Protein AF-A0A9D7REZ3-F1 (afdb_monomer)

Foldseek 3Di:
DDDDDDDDPPPPPPPPPQPDADQQLAQVSAAEDEDQPPDDDAQPPDDLRNRDAQPPDDDDPQDPNVDRDRDGHHDYDDPDPDHKDKDADCAPPPGSYPQWFDKDFDWDDDGVDTDTPPDIDTSPPGRNMDIDDDDD

Solvent-accessible surface area (backbone atoms only — not comparable to full-atom values): 8925 Å² total; per-residue (Å²): 136,90,84,84,84,85,83,84,80,79,75,77,64,84,68,73,86,66,65,67,51,37,81,20,33,44,66,90,44,33,46,72,50,89,65,79,80,93,62,77,81,63,73,56,72,72,68,57,67,51,28,46,58,66,83,94,62,78,80,59,91,66,48,64,88,89,54,83,57,55,35,65,32,72,39,68,82,83,89,60,99,73,80,82,50,73,48,56,14,48,30,96,69,85,50,28,39,80,46,66,52,42,68,55,70,42,66,44,81,48,83,98,58,66,42,75,65,88,43,60,50,49,26,87,78,67,56,10,43,45,64,58,81,77,86,129

pLDDT: mean 85.9, std 13.97, range [45.69, 98.25]

Mean predicted aligned error: 8.32 Å

Sequence (136 aa):
MRKIFMLFFCCCALSSLHAQAPVNDNCANAIVLDSLDGWCSMVRQYTTVGATPTVGLATPGCMPASNVPNDVWFAFDAIGSDVNISISGATRLNAGGTLRSPQFALYTGTCGNLREANTCISDAFNRNSIQSFHPD

Radius of gyration: 20.37 Å; Cα contacts (8 Å, |Δi|>4): 196; chains: 1; bounding box: 55×33×75 Å

Nearest PDB structures (foldseek):
  6zva-assembly1_A  TM=2.315E-01  e=5.338E+00  Homo sapiens

Secondary structure (DSSP, 8-state):
-PPPPP-----------PPPPPTTSSGGGPEE----SS--PPTT----TT----TTPPPPTTS-TT-------EE----SS----EEE-S-SSS---S--S-EEEEEES-TTS-EEEEEEEE-TT--SEEEPPP--

Structure (mmCIF, N/CA/C/O backbone):
data_AF-A0A9D7REZ3-F1
#
_entry.id   AF-A0A9D7REZ3-F1
#
loop_
_atom_site.group_PDB
_atom_site.id
_atom_site.type_symbol
_atom_site.label_atom_id
_atom_site.label_alt_id
_atom_site.label_comp_id
_atom_site.label_asym_id
_atom_site.label_entity_id
_atom_site.label_seq_id
_atom_site.pdbx_PDB_ins_code
_atom_site.Cartn_x
_atom_site.Cartn_y
_atom_site.Cartn_z
_atom_site.occupancy
_atom_site.B_iso_or_equiv
_atom_site.auth_seq_id
_atom_site.auth_comp_id
_atom_site.auth_asym_id
_atom_site.auth_atom_id
_atom_site.pdbx_PDB_model_num
ATOM 1 N N . MET A 1 1 ? -38.332 -0.997 -54.739 1.00 48.88 1 MET A N 1
ATOM 2 C CA . MET A 1 1 ? -37.662 -1.793 -53.683 1.00 48.88 1 MET A CA 1
ATOM 3 C C . MET A 1 1 ? -36.579 -0.932 -53.043 1.00 48.88 1 MET A C 1
ATOM 5 O O . MET A 1 1 ? -35.641 -0.556 -53.734 1.00 48.88 1 MET A O 1
ATOM 9 N N . ARG A 1 2 ? -36.754 -0.522 -51.780 1.00 45.69 2 ARG A N 1
ATOM 10 C CA . ARG A 1 2 ? -35.840 0.395 -51.072 1.00 45.69 2 ARG A CA 1
ATOM 11 C C . ARG A 1 2 ? -34.636 -0.400 -50.556 1.00 45.69 2 ARG A C 1
ATOM 13 O O . ARG A 1 2 ? -34.826 -1.312 -49.760 1.00 45.69 2 ARG A O 1
ATOM 20 N N . LYS A 1 3 ? -33.425 -0.095 -51.033 1.00 51.97 3 LYS A N 1
ATOM 21 C CA . LYS A 1 3 ? -32.187 -0.758 -50.589 1.00 51.97 3 LYS A CA 1
ATOM 22 C C . LYS A 1 3 ? -31.608 0.010 -49.398 1.00 51.97 3 LYS A C 1
ATOM 24 O O . LYS A 1 3 ? -31.322 1.195 -49.526 1.00 51.97 3 LYS A O 1
ATOM 29 N N . ILE A 1 4 ? -31.489 -0.656 -48.252 1.00 63.53 4 ILE A N 1
ATOM 30 C CA . ILE A 1 4 ? -30.835 -0.131 -47.047 1.00 63.53 4 ILE A CA 1
ATOM 31 C C . ILE A 1 4 ? -29.382 -0.597 -47.069 1.00 63.53 4 ILE A C 1
ATOM 33 O O . ILE A 1 4 ? -29.122 -1.793 -47.173 1.00 63.53 4 ILE A O 1
ATOM 37 N N . PHE A 1 5 ? -28.455 0.351 -46.979 1.00 65.50 5 PHE A N 1
ATOM 38 C CA . PHE A 1 5 ? -27.037 0.079 -46.779 1.00 65.50 5 PHE A CA 1
ATOM 39 C C . PHE A 1 5 ? -26.706 0.338 -45.311 1.00 65.50 5 PHE A C 1
ATOM 41 O O . PHE A 1 5 ? -26.949 1.434 -44.808 1.00 65.50 5 PHE A O 1
ATOM 48 N N . MET A 1 6 ? -26.189 -0.679 -44.622 1.00 65.62 6 MET A N 1
ATOM 49 C CA . MET A 1 6 ? -25.655 -0.539 -43.269 1.00 65.62 6 MET A CA 1
ATOM 50 C C . MET A 1 6 ? -24.147 -0.335 -43.355 1.00 65.62 6 MET A C 1
ATOM 52 O O . MET A 1 6 ? -23.442 -1.142 -43.958 1.00 65.62 6 MET A O 1
ATOM 56 N N . LEU A 1 7 ? -23.667 0.749 -42.749 1.00 65.00 7 LEU A N 1
ATOM 57 C CA . LEU A 1 7 ? -22.248 1.036 -42.606 1.00 65.00 7 LEU A CA 1
ATOM 58 C C . LEU A 1 7 ? -21.835 0.671 -41.175 1.00 65.00 7 LEU A C 1
ATOM 60 O O . LEU A 1 7 ? -22.242 1.337 -40.225 1.00 65.00 7 LEU A O 1
ATOM 64 N N . PHE A 1 8 ? -21.051 -0.394 -41.014 1.00 65.75 8 PHE A N 1
ATOM 65 C CA . PHE A 1 8 ? -20.429 -0.729 -39.734 1.00 65.75 8 PHE A CA 1
ATOM 66 C C . PHE A 1 8 ? -19.081 -0.014 -39.650 1.00 65.75 8 PHE A C 1
ATOM 68 O O . PHE A 1 8 ? -18.100 -0.435 -40.263 1.00 65.75 8 PHE A O 1
ATOM 75 N N . PHE A 1 9 ? -19.042 1.103 -38.927 1.00 60.28 9 PHE A N 1
ATOM 76 C CA . PHE A 1 9 ? -17.799 1.804 -38.632 1.00 60.28 9 PHE A CA 1
ATOM 77 C C . PHE A 1 9 ? -17.156 1.152 -37.406 1.00 60.28 9 PHE A C 1
ATOM 79 O O . PHE A 1 9 ? -17.462 1.503 -36.267 1.00 60.28 9 PHE A O 1
ATOM 86 N N . CYS A 1 10 ? -16.278 0.173 -37.638 1.00 66.19 10 CYS A N 1
ATOM 87 C CA . CYS A 1 10 ? -15.369 -0.301 -36.602 1.00 66.19 10 CYS A CA 1
ATOM 88 C C . CYS A 1 10 ? -14.325 0.795 -36.379 1.00 66.19 10 CYS A C 1
ATOM 90 O O . CYS A 1 10 ? -13.279 0.824 -37.028 1.00 66.19 10 CYS A O 1
ATOM 92 N N . CYS A 1 11 ? -14.640 1.747 -35.502 1.00 60.34 11 CYS A N 1
ATOM 93 C CA . CYS A 1 11 ? -13.633 2.642 -34.968 1.00 60.34 11 CYS A CA 1
ATOM 94 C C . CYS A 1 11 ? -12.728 1.790 -34.074 1.00 60.34 11 CYS A C 1
ATOM 96 O O . CYS A 1 11 ? -12.932 1.714 -32.864 1.00 60.34 11 CYS A O 1
ATOM 98 N N . CYS A 1 12 ? -11.723 1.138 -34.665 1.00 61.50 12 CYS A N 1
ATOM 99 C CA . CYS A 1 12 ? -10.494 0.826 -33.952 1.00 61.50 12 CYS A CA 1
ATOM 100 C C . CYS A 1 12 ? -9.844 2.173 -33.632 1.00 61.50 12 CYS A C 1
ATOM 102 O O . CYS A 1 12 ? -8.871 2.580 -34.266 1.00 61.50 12 CYS A O 1
ATOM 104 N N . ALA A 1 13 ? -10.440 2.907 -32.687 1.00 57.81 13 ALA A N 1
ATOM 105 C CA . ALA A 1 13 ? -9.738 3.952 -31.989 1.00 57.81 13 ALA A CA 1
ATOM 106 C C . ALA A 1 13 ? -8.428 3.308 -31.551 1.00 57.81 13 ALA A C 1
ATOM 108 O O . ALA A 1 13 ? -8.426 2.200 -31.010 1.00 57.81 13 ALA A O 1
ATOM 109 N N . LEU A 1 14 ? -7.320 3.970 -31.860 1.00 55.91 14 LEU A N 1
ATOM 110 C CA . LEU A 1 14 ? -6.038 3.705 -31.239 1.00 55.91 14 LEU A CA 1
ATOM 111 C C . LEU A 1 14 ? -6.241 3.961 -29.744 1.00 55.91 14 LEU A C 1
ATOM 113 O O . LEU A 1 14 ? -5.943 5.039 -29.240 1.00 55.91 14 LEU A O 1
ATOM 117 N N . SER A 1 15 ? -6.855 3.012 -29.042 1.00 56.53 15 SER A N 1
ATOM 118 C CA . SER A 1 15 ? -6.896 2.982 -27.599 1.00 56.53 15 SER A CA 1
ATOM 119 C C . SER A 1 15 ? -5.456 2.733 -27.220 1.00 56.53 15 SER A C 1
ATOM 121 O O . SER A 1 15 ? -4.979 1.599 -27.270 1.00 56.53 15 SER A O 1
ATOM 123 N N . SER A 1 16 ? -4.738 3.826 -26.965 1.00 53.34 16 SER A N 1
ATOM 124 C CA . SER A 1 16 ? -3.444 3.799 -26.316 1.00 53.34 16 SER A CA 1
ATOM 125 C C . SER A 1 16 ? -3.550 2.781 -25.194 1.00 53.34 16 SER A C 1
ATOM 127 O O . SER A 1 16 ? -4.406 2.925 -24.319 1.00 53.34 16 SER A O 1
ATOM 129 N N . LEU A 1 17 ? -2.754 1.718 -25.291 1.00 51.50 17 LEU A N 1
ATOM 130 C CA . LEU A 1 17 ? -2.722 0.616 -24.339 1.00 51.50 17 LEU A CA 1
ATOM 131 C C . LEU A 1 17 ? -2.062 1.125 -23.045 1.00 51.50 17 LEU A C 1
ATOM 133 O O . LEU A 1 17 ? -0.979 0.695 -22.664 1.00 51.50 17 LEU A O 1
ATOM 137 N N . HIS A 1 18 ? -2.658 2.135 -22.414 1.00 58.41 18 HIS A N 1
ATOM 138 C CA . HIS A 1 18 ? -2.279 2.550 -21.080 1.00 58.41 18 HIS A CA 1
ATOM 139 C C . HIS A 1 18 ? -2.737 1.433 -20.152 1.00 58.41 18 HIS A C 1
ATOM 141 O O . HIS A 1 18 ? -3.892 1.008 -20.217 1.00 58.41 18 HIS A O 1
ATOM 147 N N . ALA A 1 19 ? -1.823 0.924 -19.328 1.00 68.69 19 ALA A N 1
ATOM 148 C CA . ALA A 1 19 ? -2.201 0.033 -18.245 1.00 68.69 19 ALA A CA 1
ATOM 149 C C . ALA A 1 19 ? -3.280 0.747 -17.421 1.00 68.69 19 ALA A C 1
ATOM 151 O O . ALA A 1 19 ? -3.031 1.832 -16.896 1.00 68.69 19 ALA A O 1
ATOM 152 N N . GLN A 1 20 ? -4.490 0.184 -17.385 1.00 82.19 20 GLN A N 1
ATOM 153 C CA . GLN A 1 20 ? -5.554 0.714 -16.544 1.00 82.19 20 GLN A CA 1
ATOM 154 C C . GLN A 1 20 ? -5.075 0.643 -15.094 1.00 82.19 20 GLN A C 1
ATOM 156 O O . GLN A 1 20 ? -4.519 -0.379 -14.684 1.00 82.19 20 GLN A O 1
ATOM 161 N N . ALA A 1 21 ? -5.277 1.726 -14.344 1.00 92.19 21 ALA A N 1
ATOM 162 C CA . ALA A 1 21 ? -4.957 1.745 -12.928 1.00 92.19 21 ALA A CA 1
ATOM 163 C C . ALA A 1 21 ? -5.672 0.586 -12.200 1.00 92.19 21 ALA A C 1
ATOM 165 O O . ALA A 1 21 ? -6.785 0.209 -12.599 1.00 92.19 21 ALA A O 1
ATOM 166 N N . PRO A 1 22 ? -5.056 -0.003 -11.160 1.00 95.75 22 PRO A N 1
ATOM 167 C CA . PRO A 1 22 ? -5.688 -1.044 -10.357 1.00 95.75 22 PRO A CA 1
ATOM 168 C C . PRO A 1 22 ? -7.052 -0.597 -9.814 1.00 95.75 22 PRO A C 1
ATOM 170 O O . PRO A 1 22 ? -7.290 0.584 -9.581 1.00 95.75 22 PRO A O 1
ATOM 173 N N . VAL A 1 23 ? -7.970 -1.537 -9.571 1.00 96.69 23 VAL A N 1
ATOM 174 C CA . VAL A 1 23 ? -9.309 -1.195 -9.041 1.00 96.69 23 VAL A CA 1
ATOM 175 C C . VAL A 1 23 ? -9.230 -0.439 -7.709 1.00 96.69 23 VAL A C 1
ATOM 177 O O . VAL A 1 23 ? -10.036 0.451 -7.450 1.00 96.69 23 VAL A O 1
ATOM 180 N N . ASN A 1 24 ? -8.211 -0.752 -6.911 1.00 97.50 24 ASN A N 1
ATOM 181 C CA . ASN A 1 24 ? -7.913 -0.154 -5.620 1.00 97.50 24 ASN A CA 1
ATOM 182 C C . ASN A 1 24 ? -6.826 0.923 -5.676 1.00 97.50 24 ASN A C 1
ATOM 184 O O . ASN A 1 24 ? -6.130 1.136 -4.688 1.00 97.50 24 ASN A O 1
ATOM 188 N N . ASP A 1 25 ? -6.681 1.598 -6.815 1.00 96.44 25 ASP A N 1
ATOM 189 C CA . ASP A 1 25 ? -5.780 2.747 -6.969 1.00 96.44 25 ASP A CA 1
ATOM 190 C C . ASP A 1 25 ? -6.150 3.913 -6.038 1.00 96.44 25 ASP A C 1
ATOM 192 O O . ASP A 1 25 ? -5.298 4.615 -5.517 1.00 96.44 25 ASP A O 1
ATOM 196 N N . ASN A 1 26 ? -7.446 4.090 -5.770 1.00 94.44 26 ASN A N 1
ATOM 197 C CA . ASN A 1 26 ? -7.940 5.104 -4.841 1.00 94.44 26 ASN A CA 1
ATOM 198 C C . ASN A 1 26 ? -8.403 4.450 -3.541 1.00 94.44 26 ASN A C 1
ATOM 200 O O . ASN A 1 26 ? -9.103 3.436 -3.583 1.00 94.44 26 ASN A O 1
ATOM 204 N N . CYS A 1 27 ? -8.141 5.087 -2.396 1.00 95.81 27 C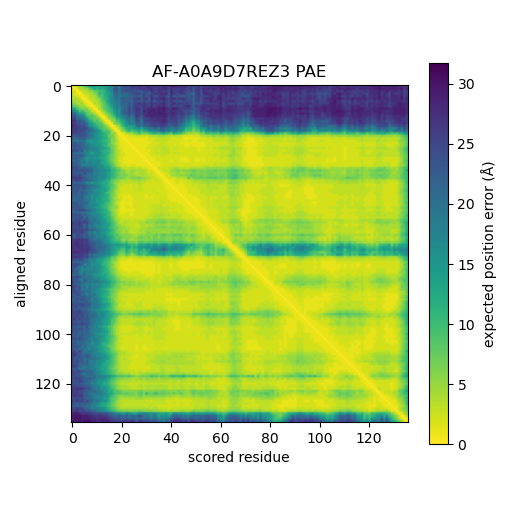YS A N 1
ATOM 205 C CA . CYS A 1 27 ? -8.558 4.553 -1.094 1.00 95.81 27 CYS A CA 1
ATOM 206 C C . CYS A 1 27 ? -10.074 4.328 -0.982 1.00 95.81 27 CYS A C 1
ATOM 208 O O . CYS A 1 27 ? -10.513 3.429 -0.272 1.00 95.81 27 CYS A O 1
ATOM 210 N N . ALA A 1 28 ? -10.886 5.105 -1.709 1.00 95.62 28 ALA A N 1
ATOM 211 C CA . ALA A 1 28 ? -12.339 4.937 -1.726 1.00 95.62 28 ALA A CA 1
ATOM 212 C C . ALA A 1 28 ? -12.772 3.587 -2.328 1.00 95.62 28 ALA A C 1
ATOM 214 O O . ALA A 1 28 ? -13.863 3.110 -2.034 1.00 95.62 28 ALA A O 1
ATOM 215 N N . ASN A 1 29 ? -11.904 2.973 -3.138 1.00 96.50 29 ASN A N 1
ATOM 216 C CA . ASN A 1 29 ? -12.089 1.662 -3.753 1.00 96.50 29 ASN A CA 1
ATOM 217 C C . ASN A 1 29 ? -11.139 0.615 -3.146 1.00 96.50 29 ASN A C 1
ATOM 219 O O . ASN A 1 29 ? -10.764 -0.342 -3.827 1.00 96.50 29 ASN A O 1
ATOM 223 N N . ALA A 1 30 ? -10.700 0.810 -1.897 1.00 97.94 30 ALA A N 1
ATOM 224 C CA . ALA A 1 30 ? -9.852 -0.154 -1.210 1.00 97.94 30 ALA A CA 1
ATOM 225 C C . ALA A 1 30 ? -10.473 -1.557 -1.260 1.00 97.94 30 ALA A C 1
ATOM 227 O O . ALA A 1 30 ? -11.672 -1.732 -1.033 1.00 97.94 30 ALA A O 1
ATOM 228 N N . ILE A 1 31 ? -9.650 -2.566 -1.546 1.00 98.25 31 ILE A N 1
ATOM 229 C CA . ILE A 1 31 ? -10.100 -3.958 -1.490 1.00 98.25 31 ILE A CA 1
ATOM 230 C C . ILE A 1 31 ? -10.249 -4.347 -0.024 1.00 98.25 31 ILE A C 1
ATOM 232 O O . ILE A 1 31 ? -9.286 -4.264 0.741 1.00 98.25 31 ILE A O 1
ATOM 236 N N . VAL A 1 32 ? -11.449 -4.781 0.351 1.00 97.25 32 VAL A N 1
ATOM 237 C CA . VAL A 1 32 ? -11.724 -5.266 1.703 1.00 97.25 32 VAL A CA 1
ATOM 238 C C . VAL A 1 32 ? -11.160 -6.679 1.857 1.00 97.25 32 VAL A C 1
ATOM 240 O O . VAL A 1 32 ? -11.411 -7.556 1.029 1.00 97.25 32 VAL A O 1
ATOM 243 N N . LEU A 1 33 ? -10.351 -6.880 2.893 1.00 95.75 33 LEU A N 1
ATOM 244 C CA . LEU A 1 33 ? -9.817 -8.173 3.296 1.00 95.75 33 LEU A CA 1
ATOM 245 C C . LEU A 1 33 ? -10.672 -8.715 4.446 1.00 95.75 33 LEU A C 1
ATOM 247 O O . LEU A 1 33 ? -10.519 -8.296 5.590 1.00 95.75 33 LEU A O 1
ATOM 251 N N . ASP A 1 34 ? -11.563 -9.654 4.133 1.00 92.50 34 ASP A N 1
ATOM 252 C CA . ASP A 1 34 ? -12.519 -10.206 5.108 1.00 92.50 34 ASP A CA 1
ATOM 253 C C . ASP A 1 34 ? -11.933 -11.349 5.958 1.00 92.50 34 ASP A C 1
ATOM 255 O O . ASP A 1 34 ? -12.440 -11.673 7.030 1.00 92.50 34 ASP A O 1
ATOM 259 N N . SER A 1 35 ? -10.863 -11.989 5.477 1.00 91.25 35 SER A N 1
ATOM 260 C CA . SER A 1 35 ? -10.175 -13.081 6.170 1.00 91.25 35 SER A CA 1
ATOM 261 C C . SER A 1 35 ? -8.831 -12.582 6.677 1.00 91.25 35 SER A C 1
ATOM 263 O O . SER A 1 35 ? -7.928 -12.345 5.880 1.00 91.25 35 SER A O 1
ATOM 265 N N . LEU A 1 36 ? -8.697 -12.441 7.996 1.00 88.94 36 LEU A N 1
ATOM 266 C CA . LEU A 1 36 ? -7.493 -11.889 8.634 1.00 88.94 36 LEU A CA 1
ATOM 267 C C . LEU A 1 36 ? -6.682 -12.922 9.421 1.00 88.94 36 LEU A C 1
ATOM 269 O O . LEU A 1 36 ? -5.536 -12.658 9.771 1.00 88.94 36 LEU A O 1
ATOM 273 N N . ASP A 1 37 ? -7.246 -14.104 9.664 1.00 88.38 37 ASP A N 1
ATOM 274 C CA . ASP A 1 37 ? -6.552 -15.194 10.347 1.00 88.38 37 ASP A CA 1
ATOM 275 C C . ASP A 1 37 ? -5.796 -16.067 9.336 1.00 88.38 37 ASP A C 1
ATOM 277 O O . ASP A 1 37 ? -6.402 -16.724 8.485 1.00 88.38 37 ASP A O 1
ATOM 281 N N . GLY A 1 38 ? -4.461 -16.019 9.384 1.00 85.56 38 GLY A N 1
ATOM 282 C CA . GLY A 1 38 ? -3.578 -16.845 8.552 1.00 85.56 38 GLY A CA 1
ATOM 283 C C . GLY A 1 38 ? -3.742 -16.664 7.037 1.00 85.56 38 GLY A C 1
ATOM 284 O O . GLY A 1 38 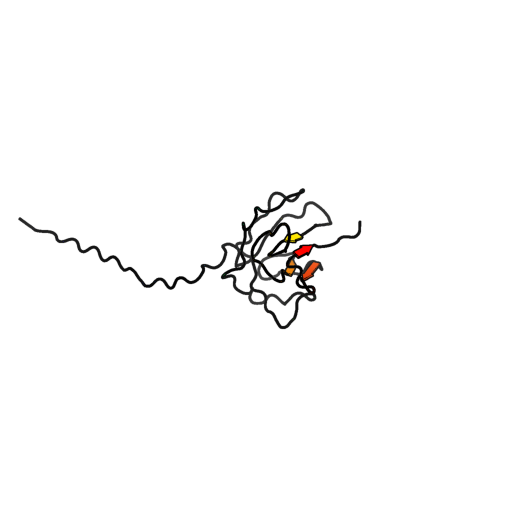? -3.373 -17.554 6.267 1.00 85.56 38 GLY A O 1
ATOM 285 N N . TRP A 1 39 ? -4.320 -15.549 6.589 1.00 92.62 39 TRP A N 1
ATOM 286 C CA . TRP A 1 39 ? -4.659 -15.344 5.186 1.00 92.62 39 TRP A CA 1
ATOM 287 C C . TRP A 1 39 ? -3.485 -14.811 4.359 1.00 92.62 39 TRP A C 1
ATOM 289 O O . TRP A 1 39 ? -2.761 -13.907 4.773 1.00 92.62 39 TRP A O 1
ATOM 299 N N . CYS A 1 40 ? -3.369 -15.321 3.132 1.00 93.38 40 CYS A N 1
ATOM 300 C CA . CYS A 1 40 ? -2.457 -14.825 2.109 1.00 93.38 40 CYS A CA 1
ATOM 301 C C . CYS A 1 40 ? -3.182 -14.737 0.762 1.00 93.38 40 CYS A C 1
ATOM 303 O O . CYS A 1 40 ? -3.928 -15.642 0.383 1.00 93.38 40 CYS A O 1
ATOM 305 N N . SER A 1 41 ? -2.894 -13.689 -0.010 1.00 95.62 41 SER A N 1
ATOM 306 C CA . SER A 1 41 ? -3.312 -13.603 -1.412 1.00 95.62 41 SER A CA 1
ATOM 307 C C . SER A 1 41 ? -2.654 -14.689 -2.271 1.00 95.62 41 SER A C 1
ATOM 309 O O . SER A 1 41 ? -1.551 -15.149 -1.966 1.00 95.62 41 SER A O 1
ATOM 311 N N . MET A 1 42 ? -3.255 -15.017 -3.414 1.00 96.38 42 MET A N 1
ATOM 312 C CA . MET A 1 42 ? -2.592 -15.812 -4.447 1.00 96.38 42 MET A CA 1
ATOM 313 C C . MET A 1 42 ? -1.387 -15.061 -5.037 1.00 96.38 42 MET A C 1
ATOM 315 O O . MET A 1 42 ? -1.329 -13.828 -5.059 1.00 96.38 42 MET A O 1
ATOM 319 N N . VAL A 1 43 ? -0.428 -15.814 -5.577 1.00 96.31 43 VAL A N 1
ATOM 320 C CA . VAL A 1 43 ? 0.723 -15.252 -6.300 1.00 96.31 43 VAL A CA 1
ATOM 321 C C . VAL A 1 43 ? 0.226 -14.362 -7.443 1.00 96.31 43 VAL A C 1
ATOM 323 O O . VAL A 1 43 ? -0.582 -14.797 -8.260 1.00 96.31 43 VAL A O 1
ATOM 326 N N . ARG A 1 44 ? 0.745 -13.128 -7.520 1.00 95.75 44 ARG A N 1
ATOM 327 C CA . ARG A 1 44 ? 0.394 -12.108 -8.530 1.00 95.75 44 ARG A CA 1
ATOM 328 C C . ARG A 1 44 ? -1.081 -11.681 -8.536 1.00 95.75 44 ARG A C 1
ATOM 330 O O . ARG A 1 44 ? -1.538 -11.143 -9.540 1.00 95.75 44 ARG A O 1
ATOM 337 N N . GLN A 1 45 ? -1.817 -11.888 -7.443 1.00 96.81 45 GLN A N 1
ATOM 338 C CA . GLN A 1 45 ? -3.227 -11.492 -7.357 1.00 96.81 45 GLN A CA 1
ATOM 339 C C . GLN A 1 45 ? -3.431 -9.972 -7.453 1.00 96.81 45 GLN A C 1
ATOM 341 O O . GLN A 1 45 ? -4.425 -9.523 -8.017 1.00 96.81 45 GLN A O 1
ATOM 346 N N . TYR A 1 46 ? -2.489 -9.186 -6.928 1.00 96.38 46 TYR A N 1
ATOM 347 C CA . TYR A 1 46 ? -2.559 -7.726 -6.906 1.00 96.38 46 TYR A CA 1
ATOM 348 C C . TYR A 1 46 ? -1.349 -7.092 -7.591 1.00 96.38 46 TYR A C 1
ATOM 350 O O . TYR A 1 46 ? -0.306 -7.726 -7.775 1.00 96.38 46 TYR A O 1
ATOM 358 N N . THR A 1 47 ? -1.490 -5.827 -7.985 1.00 95.25 47 THR A N 1
ATOM 359 C CA . THR A 1 47 ? -0.481 -5.101 -8.759 1.00 95.25 47 THR A CA 1
ATOM 360 C C . THR A 1 47 ? -0.506 -3.614 -8.436 1.00 95.25 47 THR A C 1
ATOM 362 O O . THR A 1 47 ? -1.569 -3.060 -8.191 1.00 95.25 47 THR A O 1
ATOM 365 N N . THR A 1 48 ? 0.661 -2.973 -8.486 1.00 94.25 48 THR A N 1
ATOM 366 C CA . THR A 1 48 ? 0.824 -1.508 -8.478 1.00 94.25 48 THR A CA 1
ATOM 367 C C . THR A 1 48 ? 1.124 -0.957 -9.877 1.00 94.25 48 THR A C 1
ATOM 369 O O . THR A 1 48 ? 1.357 0.237 -10.053 1.00 94.25 48 THR A O 1
ATOM 372 N N . VAL A 1 49 ? 1.156 -1.813 -10.906 1.00 94.00 49 VAL A N 1
ATOM 373 C CA . VAL A 1 49 ? 1.370 -1.375 -12.292 1.00 94.00 49 VAL A CA 1
ATOM 374 C C . VAL A 1 49 ? 0.198 -0.498 -12.722 1.00 94.00 49 VAL A C 1
ATOM 376 O O . VAL A 1 49 ? -0.943 -0.946 -12.700 1.00 94.00 49 VAL A O 1
ATOM 379 N N . GLY A 1 50 ? 0.499 0.732 -13.137 1.00 93.44 50 GLY A N 1
ATOM 380 C CA .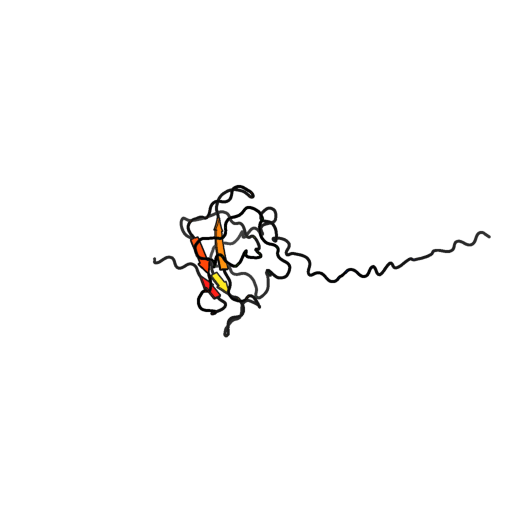 GLY A 1 50 ? -0.511 1.719 -13.523 1.00 93.44 50 GLY A CA 1
ATOM 381 C C . GLY A 1 50 ? -1.141 2.467 -12.347 1.00 93.44 50 GLY A C 1
ATOM 382 O O . GLY A 1 50 ? -1.993 3.312 -12.595 1.00 93.44 50 GLY A O 1
ATOM 383 N N . ALA A 1 51 ? -0.728 2.181 -11.107 1.00 95.19 51 ALA A N 1
ATOM 384 C CA . ALA A 1 51 ? -1.202 2.915 -9.944 1.00 95.19 51 ALA A CA 1
ATOM 385 C C . ALA A 1 51 ? -0.685 4.362 -9.931 1.00 95.19 51 ALA A C 1
ATOM 387 O O . ALA A 1 51 ? 0.378 4.660 -10.493 1.00 95.19 51 ALA A O 1
ATOM 388 N N . THR A 1 52 ? -1.425 5.243 -9.273 1.00 93.50 52 THR A N 1
ATOM 389 C CA . THR A 1 52 ? -1.147 6.666 -9.107 1.00 93.50 52 THR A CA 1
ATOM 390 C C . THR A 1 52 ? -0.877 6.988 -7.633 1.00 93.50 52 THR A C 1
ATOM 392 O O . THR A 1 52 ? -1.188 6.186 -6.754 1.00 93.50 52 THR A O 1
ATOM 395 N N . PRO A 1 53 ? -0.215 8.115 -7.330 1.0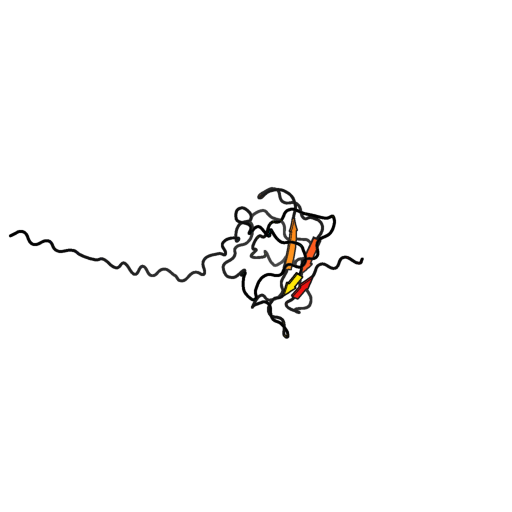0 91.50 53 PRO A N 1
ATOM 396 C CA . PRO A 1 53 ? 0.010 8.506 -5.946 1.00 91.50 53 PRO A CA 1
ATOM 397 C C . PRO A 1 53 ? -1.255 9.096 -5.314 1.00 91.50 53 PRO A C 1
ATOM 399 O O . PRO A 1 53 ? -1.930 9.933 -5.925 1.00 91.50 53 PRO A O 1
ATOM 402 N N . THR A 1 54 ? -1.526 8.758 -4.052 1.00 91.19 54 THR A N 1
ATOM 403 C CA . THR A 1 54 ? -2.609 9.390 -3.288 1.00 91.19 54 THR A CA 1
ATOM 404 C C . THR A 1 54 ? -2.297 10.863 -2.997 1.00 91.19 54 THR A C 1
ATOM 406 O O . THR A 1 54 ? -1.413 11.209 -2.211 1.00 91.19 54 THR A O 1
ATOM 409 N N . VAL A 1 55 ? -3.069 11.769 -3.603 1.00 87.94 55 VAL A N 1
ATOM 410 C CA . VAL A 1 55 ? -2.903 13.221 -3.439 1.00 87.94 55 VAL A CA 1
ATOM 411 C C . VAL A 1 55 ? -3.292 13.669 -2.027 1.00 87.94 55 VAL A C 1
ATOM 413 O O . VAL A 1 55 ? -4.372 13.356 -1.533 1.00 87.94 55 VAL A O 1
ATOM 416 N N . GLY A 1 56 ? -2.431 14.474 -1.398 1.00 86.06 56 GLY A N 1
ATOM 417 C CA . GLY A 1 56 ? -2.695 15.081 -0.088 1.00 86.06 56 GLY A CA 1
ATOM 418 C C . GLY A 1 56 ? -2.384 14.182 1.111 1.00 86.06 56 GLY A C 1
ATOM 419 O O . GLY A 1 56 ? -2.548 14.624 2.247 1.00 86.06 56 GLY A O 1
ATOM 420 N N . LEU A 1 57 ? -1.899 12.960 0.880 1.00 88.00 57 LEU A N 1
ATOM 421 C CA . LEU A 1 57 ? -1.364 12.095 1.924 1.00 88.00 57 LEU A CA 1
ATOM 422 C C . LEU A 1 57 ? 0.143 12.334 2.072 1.00 88.00 57 LEU A C 1
ATOM 424 O O . LEU A 1 57 ? 0.880 12.354 1.088 1.00 88.00 57 LEU A O 1
ATOM 428 N N . ALA A 1 58 ? 0.607 12.540 3.303 1.00 86.69 58 ALA A N 1
ATOM 429 C CA . ALA A 1 58 ? 2.033 12.691 3.570 1.00 86.69 58 A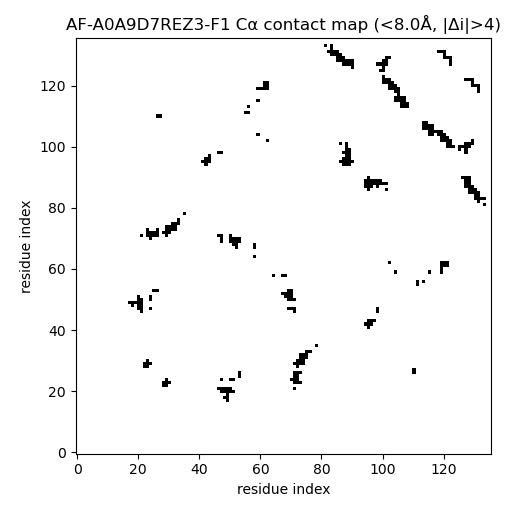LA A CA 1
ATOM 430 C C . ALA A 1 58 ? 2.767 11.354 3.384 1.00 86.69 58 ALA A C 1
ATOM 432 O O . ALA A 1 58 ? 2.249 10.301 3.762 1.00 86.69 58 ALA A O 1
ATOM 433 N N . THR A 1 59 ? 3.991 11.405 2.852 1.00 86.81 59 THR A N 1
ATOM 434 C CA . THR A 1 59 ? 4.871 10.233 2.769 1.00 86.81 59 THR A CA 1
ATOM 435 C C . THR A 1 59 ? 5.161 9.692 4.179 1.00 86.81 59 THR A C 1
ATOM 437 O O . THR A 1 59 ? 5.625 10.469 5.020 1.00 86.81 59 THR A O 1
ATOM 440 N N . PRO A 1 60 ? 4.930 8.391 4.449 1.00 88.25 60 PRO A N 1
ATOM 441 C CA . PRO A 1 60 ? 5.247 7.768 5.735 1.00 88.25 60 PRO A CA 1
ATOM 442 C C . PRO A 1 60 ? 6.709 7.938 6.140 1.00 88.25 60 PRO A C 1
ATOM 444 O O . PRO A 1 60 ? 7.610 7.873 5.302 1.00 88.25 60 PRO A O 1
ATOM 447 N N . GLY A 1 61 ? 6.963 8.089 7.442 1.00 84.44 61 GLY A N 1
ATOM 448 C CA . GLY A 1 61 ? 8.289 8.454 7.960 1.00 84.44 61 GLY A CA 1
ATOM 449 C C . GLY A 1 61 ? 9.404 7.432 7.690 1.00 84.44 61 GLY A C 1
ATOM 450 O O . GLY A 1 61 ? 10.574 7.800 7.628 1.00 84.44 61 GLY A O 1
ATOM 451 N N . CYS A 1 62 ? 9.063 6.156 7.501 1.00 86.06 62 CYS A N 1
ATOM 452 C CA . CYS A 1 62 ? 10.022 5.094 7.171 1.00 86.06 62 CYS A CA 1
ATOM 453 C C . CYS A 1 62 ? 10.263 4.919 5.660 1.00 86.06 62 CYS A C 1
ATOM 455 O O . CYS A 1 62 ? 11.026 4.032 5.261 1.00 86.06 62 CYS A O 1
ATOM 457 N N . MET A 1 63 ? 9.593 5.701 4.809 1.00 87.31 63 MET A N 1
ATOM 458 C CA . MET A 1 63 ? 9.764 5.652 3.358 1.00 87.31 63 MET A CA 1
ATOM 459 C C . MET A 1 63 ? 10.718 6.764 2.891 1.00 87.31 63 MET A C 1
ATOM 461 O O . MET A 1 63 ? 10.747 7.847 3.477 1.00 87.31 63 MET A O 1
ATOM 465 N N . PRO A 1 64 ? 11.519 6.540 1.833 1.00 79.75 64 PRO A N 1
ATOM 466 C CA . PRO A 1 64 ? 12.396 7.575 1.298 1.00 79.75 64 PRO A CA 1
ATOM 467 C C . PRO A 1 64 ? 11.592 8.789 0.810 1.00 79.75 64 PRO A C 1
ATOM 469 O O . PRO A 1 64 ? 10.772 8.661 -0.097 1.00 79.75 64 PRO A O 1
ATOM 472 N N . ALA A 1 65 ? 11.881 9.980 1.344 1.00 69.31 65 ALA A N 1
ATOM 473 C CA . ALA A 1 65 ? 11.173 11.222 1.005 1.00 69.31 65 ALA A CA 1
ATOM 474 C C . ALA A 1 65 ? 11.250 11.615 -0.486 1.00 69.31 65 ALA A C 1
ATOM 476 O O . ALA A 1 65 ? 10.454 12.421 -0.959 1.00 69.31 65 ALA A O 1
ATOM 477 N N . SER A 1 66 ? 12.202 11.055 -1.239 1.00 67.31 66 SER A N 1
ATOM 478 C CA . SER A 1 66 ? 12.353 11.286 -2.679 1.00 67.31 66 SER A CA 1
ATOM 479 C C . SER A 1 66 ? 11.372 10.491 -3.548 1.00 67.31 66 SER A C 1
ATOM 481 O O . SER A 1 66 ? 11.357 10.696 -4.758 1.00 67.31 66 SER A O 1
ATOM 483 N N . ASN A 1 67 ? 10.580 9.585 -2.965 1.00 67.12 67 ASN A N 1
ATOM 484 C CA . ASN A 1 67 ? 9.613 8.765 -3.687 1.00 67.12 67 ASN A CA 1
ATOM 485 C C . ASN A 1 67 ? 8.207 9.064 -3.166 1.00 67.12 67 ASN A C 1
ATOM 487 O O . ASN A 1 67 ? 7.865 8.680 -2.050 1.00 67.12 67 ASN A O 1
ATOM 491 N N . VAL A 1 68 ? 7.380 9.715 -3.986 1.00 69.69 68 VAL A N 1
ATOM 492 C CA . VAL A 1 68 ? 5.928 9.653 -3.792 1.00 69.69 68 VAL A CA 1
ATOM 493 C C . VAL A 1 68 ? 5.503 8.271 -4.296 1.00 69.69 68 VAL A C 1
ATOM 495 O O . VAL A 1 68 ? 5.688 8.000 -5.486 1.00 69.69 68 VAL A O 1
ATOM 498 N N . PRO A 1 69 ? 5.052 7.358 -3.421 1.00 72.88 69 PRO A N 1
ATOM 499 C CA . PRO A 1 69 ? 4.717 6.011 -3.846 1.00 72.88 69 PRO A CA 1
ATOM 500 C C . PRO A 1 69 ? 3.478 6.050 -4.742 1.00 72.88 69 PRO A C 1
ATOM 502 O O . PRO A 1 69 ? 2.518 6.750 -4.445 1.00 72.88 69 PRO A O 1
ATOM 505 N N . ASN A 1 70 ? 3.503 5.277 -5.826 1.00 89.38 70 ASN A N 1
ATOM 506 C CA . ASN A 1 70 ? 2.263 4.844 -6.457 1.00 89.38 70 ASN A CA 1
ATOM 507 C C . ASN A 1 70 ? 1.688 3.746 -5.569 1.00 89.38 70 ASN A C 1
ATOM 509 O O . ASN A 1 70 ? 2.383 2.762 -5.284 1.00 89.38 70 ASN A O 1
ATOM 513 N N . ASP A 1 71 ? 0.456 3.925 -5.119 1.00 93.12 71 ASP A N 1
ATOM 514 C CA . ASP A 1 71 ? -0.105 3.137 -4.033 1.00 93.12 71 ASP A CA 1
ATOM 515 C C . ASP A 1 71 ? -1.386 2.416 -4.448 1.00 93.12 71 ASP A C 1
ATOM 517 O O . ASP A 1 71 ? -2.048 2.747 -5.423 1.00 93.12 71 ASP A O 1
ATOM 521 N N . VAL A 1 72 ? -1.676 1.333 -3.737 1.00 96.94 72 VAL A N 1
ATOM 522 C CA . VAL A 1 72 ? -2.929 0.598 -3.868 1.00 96.94 72 VAL A CA 1
ATOM 523 C C . VAL A 1 72 ? -3.448 0.291 -2.479 1.00 96.94 72 VAL A C 1
ATOM 525 O O . VAL A 1 72 ? -2.672 0.035 -1.555 1.00 96.94 72 VAL A O 1
ATOM 528 N N . TRP A 1 73 ? -4.765 0.305 -2.333 1.00 97.56 73 TRP A N 1
ATOM 529 C CA . TRP A 1 73 ? -5.404 0.323 -1.028 1.00 97.56 73 TRP A CA 1
ATOM 530 C C . TRP A 1 73 ? -6.061 -1.001 -0.676 1.00 97.56 73 TRP A C 1
ATOM 532 O O . TRP A 1 73 ? -6.771 -1.618 -1.473 1.00 97.56 73 TRP A O 1
ATOM 542 N N . PHE A 1 74 ? -5.851 -1.408 0.567 1.00 97.69 74 PHE A N 1
ATOM 543 C CA . PHE A 1 74 ? -6.555 -2.507 1.204 1.00 97.69 74 PHE A CA 1
ATOM 544 C C . PHE A 1 74 ? -7.185 -1.983 2.490 1.00 97.69 74 PHE A C 1
ATOM 546 O O . PHE A 1 74 ? -6.623 -1.100 3.139 1.00 97.69 74 PHE A O 1
ATOM 553 N N . ALA A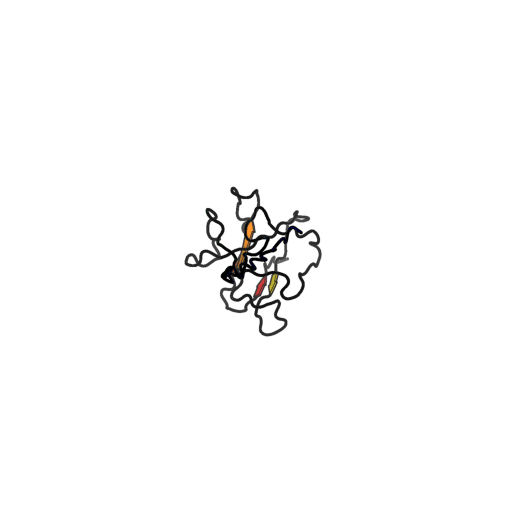 1 75 ? -8.349 -2.513 2.840 1.00 97.00 75 ALA A N 1
ATOM 554 C CA . ALA A 1 75 ? -9.071 -2.175 4.056 1.00 97.00 75 ALA A CA 1
ATOM 555 C C . ALA A 1 75 ? -9.443 -3.456 4.796 1.00 97.00 75 ALA A C 1
ATOM 557 O O . ALA A 1 75 ? -9.642 -4.498 4.178 1.00 97.00 75 ALA A O 1
ATOM 558 N N . PHE A 1 76 ? -9.531 -3.383 6.115 1.00 95.44 76 PHE A N 1
ATOM 559 C CA . PHE A 1 76 ? -10.000 -4.481 6.944 1.00 95.44 76 PHE A CA 1
ATOM 560 C C . PHE A 1 76 ? -10.488 -3.945 8.285 1.00 95.44 76 PHE A C 1
ATOM 562 O O . PHE A 1 76 ? -10.007 -2.911 8.755 1.00 95.44 76 PHE A O 1
ATOM 569 N N . ASP A 1 77 ? -11.411 -4.671 8.907 1.00 94.12 77 ASP A N 1
ATOM 570 C CA . ASP A 1 77 ? -11.838 -4.396 10.273 1.00 94.12 77 ASP A CA 1
ATOM 571 C C . ASP A 1 77 ? -10.887 -5.091 11.251 1.00 94.12 77 ASP A C 1
ATOM 573 O O . ASP A 1 77 ? -10.701 -6.307 11.208 1.00 94.12 77 ASP A O 1
ATOM 577 N N . ALA A 1 78 ? -10.251 -4.320 12.132 1.00 90.75 78 ALA A N 1
ATOM 578 C CA . ALA A 1 78 ? -9.328 -4.872 13.117 1.00 90.75 78 ALA A CA 1
ATOM 579 C C . ALA A 1 78 ? -10.059 -5.813 14.092 1.00 90.75 78 ALA A C 1
ATOM 581 O O . ALA A 1 78 ? -11.033 -5.426 14.737 1.00 90.75 78 ALA A O 1
ATOM 582 N N . ILE A 1 79 ? -9.541 -7.035 14.235 1.00 91.12 79 ILE A N 1
ATOM 583 C CA . ILE A 1 79 ? -10.065 -8.067 15.150 1.00 91.12 79 ILE A CA 1
ATOM 584 C C . ILE A 1 79 ? -9.209 -8.248 16.415 1.00 91.12 79 ILE A C 1
ATOM 586 O O . ILE A 1 79 ? -9.538 -9.063 17.274 1.00 91.12 79 ILE A O 1
ATOM 590 N N . GLY A 1 80 ? -8.115 -7.494 16.537 1.00 88.62 80 GLY A N 1
ATOM 591 C CA . GLY A 1 80 ? -7.168 -7.545 17.650 1.00 88.62 80 GLY A CA 1
ATOM 592 C C . GLY A 1 80 ? -6.359 -6.252 17.768 1.00 88.62 80 GLY A C 1
ATOM 593 O O . GLY A 1 80 ? -6.508 -5.342 16.952 1.00 88.62 80 GLY A O 1
ATOM 594 N N . SER A 1 81 ? -5.514 -6.169 18.797 1.00 88.00 81 SER A N 1
ATOM 595 C CA . SER A 1 81 ? -4.590 -5.043 19.013 1.00 88.00 81 SER A CA 1
ATOM 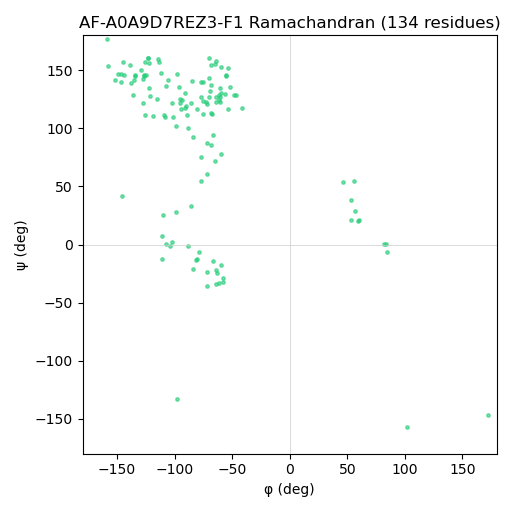596 C C . SER A 1 81 ? -3.424 -5.025 18.031 1.00 88.00 81 SER A C 1
ATOM 598 O O . SER A 1 81 ? -2.857 -3.964 17.780 1.00 88.00 81 SER A O 1
ATOM 600 N N . ASP A 1 82 ? -3.095 -6.190 17.473 1.00 87.25 82 ASP A N 1
ATOM 601 C CA . ASP A 1 82 ? -1.890 -6.416 16.692 1.00 87.25 82 ASP A CA 1
ATOM 602 C C . ASP A 1 82 ? -2.229 -7.009 15.326 1.00 87.25 82 ASP A C 1
ATOM 604 O O . ASP A 1 82 ? -3.172 -7.788 15.171 1.00 87.25 82 ASP A O 1
ATOM 608 N N . VAL A 1 83 ? -1.437 -6.631 14.321 1.00 88.44 83 VAL A N 1
ATOM 609 C CA . VAL A 1 83 ? -1.565 -7.137 12.954 1.00 88.44 83 VAL A CA 1
ATOM 610 C C . VAL A 1 83 ? -0.190 -7.464 12.379 1.00 88.44 83 VAL A C 1
ATOM 612 O O . VAL A 1 83 ? 0.732 -6.642 12.382 1.00 88.44 83 VAL A O 1
ATOM 615 N N . ASN A 1 84 ? -0.052 -8.682 11.852 1.00 91.94 84 ASN A N 1
ATOM 616 C CA . ASN A 1 84 ? 1.116 -9.072 11.075 1.00 91.94 84 ASN A CA 1
ATOM 617 C C . ASN A 1 84 ? 0.828 -8.870 9.587 1.00 91.94 84 ASN A C 1
ATOM 619 O O . ASN A 1 84 ? -0.052 -9.514 9.023 1.00 91.94 84 ASN A O 1
ATOM 623 N N . ILE A 1 85 ? 1.571 -7.972 8.949 1.00 94.00 85 ILE A N 1
ATOM 624 C CA . ILE A 1 85 ? 1.449 -7.675 7.524 1.00 94.00 85 ILE A CA 1
ATOM 625 C C . ILE A 1 85 ? 2.750 -8.099 6.871 1.00 94.00 85 ILE A C 1
ATOM 627 O O . ILE A 1 85 ? 3.821 -7.637 7.263 1.00 94.00 85 ILE A O 1
ATOM 631 N N . SER A 1 86 ? 2.664 -8.949 5.852 1.00 94.50 86 SER A N 1
ATOM 632 C CA . SER A 1 86 ? 3.809 -9.324 5.029 1.00 94.50 86 SER A CA 1
ATOM 633 C C . SER A 1 86 ? 3.505 -9.116 3.550 1.00 94.50 86 SER A C 1
ATOM 635 O O . SER A 1 86 ? 2.392 -9.346 3.083 1.00 94.50 86 SER A O 1
ATOM 637 N N . ILE A 1 87 ? 4.507 -8.658 2.802 1.00 95.75 87 ILE A N 1
ATOM 638 C CA . ILE A 1 87 ? 4.432 -8.478 1.353 1.00 95.75 87 ILE A CA 1
ATOM 639 C C . ILE A 1 87 ? 5.621 -9.200 0.733 1.00 95.75 87 ILE A C 1
ATOM 641 O O . ILE A 1 87 ? 6.775 -8.882 1.023 1.00 95.75 87 ILE A O 1
ATOM 645 N N . SER A 1 88 ? 5.333 -10.152 -0.155 1.00 96.19 88 SER A N 1
ATOM 646 C CA . SER A 1 88 ? 6.333 -10.882 -0.937 1.00 96.19 88 SER A CA 1
ATOM 647 C C . SER A 1 88 ? 6.267 -10.450 -2.399 1.00 96.19 88 SER A C 1
ATOM 649 O O . SER A 1 88 ? 5.299 -10.730 -3.101 1.00 96.19 88 SER A O 1
ATOM 651 N N . GLY A 1 89 ? 7.301 -9.759 -2.868 1.00 96.62 89 GLY A N 1
ATOM 652 C CA . GLY A 1 89 ? 7.431 -9.313 -4.250 1.00 96.62 89 GLY A CA 1
ATOM 653 C C . GLY A 1 89 ? 8.307 -10.247 -5.084 1.00 96.62 89 GLY A C 1
ATOM 654 O O . GLY A 1 89 ? 8.159 -11.471 -5.061 1.00 96.62 89 GLY A O 1
ATOM 655 N N . ALA A 1 90 ? 9.232 -9.654 -5.836 1.00 97.06 90 ALA A N 1
ATOM 656 C CA . ALA A 1 90 ? 10.206 -10.316 -6.700 1.00 97.06 90 ALA A CA 1
ATOM 657 C C . ALA A 1 90 ? 11.383 -10.918 -5.905 1.00 97.06 90 ALA A C 1
ATOM 659 O O . ALA A 1 90 ? 12.552 -10.593 -6.145 1.00 97.06 90 ALA A O 1
ATOM 660 N N . THR A 1 91 ? 11.085 -11.759 -4.915 1.00 95.88 91 THR A N 1
ATOM 661 C CA . THR A 1 91 ? 12.094 -12.484 -4.131 1.00 95.88 91 THR A CA 1
ATOM 662 C C . THR A 1 91 ? 12.785 -13.561 -4.979 1.00 95.88 91 THR A C 1
ATOM 664 O O . THR A 1 91 ? 12.284 -13.988 -6.020 1.00 95.88 91 THR A O 1
ATOM 667 N N . ARG A 1 92 ? 13.968 -14.025 -4.546 1.00 91.25 92 ARG A N 1
ATOM 668 C CA . ARG A 1 92 ? 14.716 -15.081 -5.261 1.00 91.25 92 ARG A CA 1
ATOM 669 C C . ARG A 1 92 ? 14.075 -16.466 -5.122 1.00 91.25 92 ARG A C 1
ATOM 671 O O . ARG A 1 92 ? 14.156 -17.274 -6.040 1.00 91.25 92 ARG A O 1
ATOM 678 N N . LEU A 1 93 ? 13.500 -16.749 -3.956 1.00 90.06 93 LEU A N 1
ATOM 679 C CA . LEU A 1 93 ? 12.819 -17.998 -3.622 1.00 90.06 93 LEU A CA 1
ATOM 680 C C . LEU A 1 93 ? 11.388 -17.644 -3.216 1.00 90.06 93 LEU A C 1
ATOM 682 O O . LEU A 1 93 ? 11.209 -16.704 -2.445 1.00 90.06 93 LEU A O 1
ATOM 686 N N . ASN A 1 94 ? 10.401 -18.390 -3.716 1.00 90.12 94 ASN A N 1
ATOM 687 C CA . ASN A 1 94 ? 8.974 -18.172 -3.438 1.00 90.12 94 ASN A CA 1
ATOM 688 C C . ASN A 1 94 ? 8.497 -16.746 -3.778 1.00 90.12 94 ASN A C 1
ATOM 690 O O . ASN A 1 94 ? 7.952 -16.043 -2.932 1.00 90.12 94 ASN A O 1
ATOM 694 N N . ALA A 1 95 ? 8.731 -16.306 -5.018 1.00 95.62 95 ALA A N 1
ATOM 695 C CA . ALA A 1 95 ? 8.293 -14.991 -5.480 1.00 95.62 95 ALA A CA 1
ATOM 696 C C . ALA A 1 95 ? 6.763 -14.860 -5.429 1.00 95.62 95 ALA A C 1
ATOM 698 O O . ALA A 1 95 ? 6.049 -15.636 -6.065 1.00 95.62 95 ALA A O 1
ATOM 699 N N . GLY A 1 96 ? 6.271 -13.836 -4.727 1.00 95.44 96 GLY A N 1
ATOM 700 C CA . GLY A 1 96 ? 4.847 -13.489 -4.709 1.00 95.44 96 GLY A CA 1
ATOM 701 C C . GLY A 1 96 ? 4.417 -12.665 -5.927 1.00 95.44 96 GLY A C 1
ATOM 702 O O . GLY A 1 96 ? 3.228 -12.569 -6.223 1.00 95.44 96 GLY A O 1
ATOM 703 N N . GLY A 1 97 ? 5.371 -12.122 -6.696 1.00 96.06 97 GLY A N 1
ATOM 704 C CA . GLY A 1 97 ? 5.095 -11.393 -7.931 1.00 96.06 97 GLY A CA 1
ATOM 705 C C . GLY A 1 97 ? 6.323 -10.707 -8.525 1.00 96.06 97 GLY A C 1
ATOM 706 O O . GLY A 1 97 ? 7.438 -11.214 -8.441 1.00 96.06 97 GLY A O 1
ATOM 707 N N . T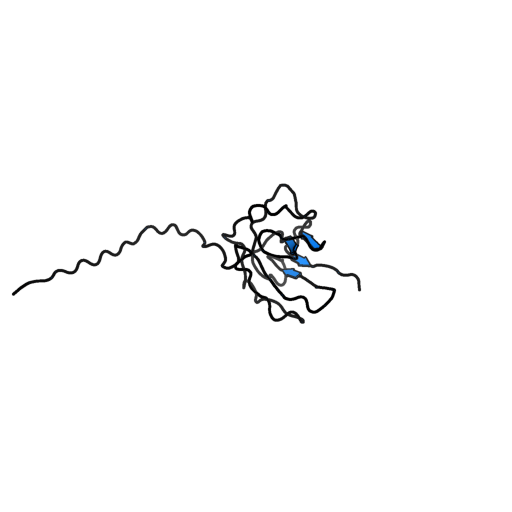HR A 1 98 ? 6.109 -9.555 -9.162 1.00 96.00 98 THR A N 1
ATOM 708 C CA . THR A 1 98 ? 7.168 -8.744 -9.797 1.00 96.00 98 THR A CA 1
ATOM 709 C C . THR A 1 98 ? 7.491 -7.456 -9.037 1.00 96.00 98 THR A C 1
ATOM 711 O O . THR A 1 98 ? 8.354 -6.702 -9.481 1.00 96.00 98 THR A O 1
ATOM 714 N N . LEU A 1 99 ? 6.814 -7.195 -7.913 1.00 94.88 99 LEU A N 1
ATOM 715 C CA . LEU A 1 99 ? 7.005 -5.993 -7.100 1.00 94.88 99 LEU A CA 1
ATOM 716 C C . LEU A 1 99 ? 8.440 -5.933 -6.559 1.00 94.88 99 LEU A C 1
ATOM 718 O O . LEU A 1 99 ? 8.926 -6.900 -5.974 1.00 94.88 99 LEU A O 1
ATOM 722 N N . ARG A 1 100 ? 9.124 -4.807 -6.759 1.00 93.75 100 ARG A N 1
ATOM 723 C CA . ARG A 1 100 ? 10.483 -4.572 -6.255 1.00 93.75 100 ARG A CA 1
ATOM 724 C C . ARG A 1 100 ? 10.459 -3.507 -5.179 1.00 93.75 100 ARG A C 1
ATOM 726 O O . ARG A 1 100 ? 9.637 -2.601 -5.260 1.00 93.75 100 ARG A O 1
ATOM 733 N N . SER A 1 101 ? 11.359 -3.641 -4.210 1.00 91.81 101 SER A N 1
ATOM 734 C CA . SER A 1 101 ? 11.505 -2.707 -3.090 1.00 91.81 101 SER A CA 1
ATOM 735 C C . SER A 1 101 ? 10.153 -2.331 -2.449 1.00 91.81 101 SER A C 1
ATOM 737 O O . SER A 1 101 ? 9.823 -1.145 -2.398 1.00 91.81 101 SER A O 1
ATOM 739 N N . PRO A 1 102 ? 9.327 -3.319 -2.030 1.00 93.56 102 PRO A N 1
ATOM 740 C CA . PRO A 1 102 ? 7.993 -3.058 -1.503 1.00 93.56 102 PRO A CA 1
ATOM 741 C C . PRO A 1 102 ? 8.047 -2.155 -0.270 1.00 93.56 102 PRO A C 1
ATOM 743 O O . PRO A 1 102 ? 9.029 -2.140 0.476 1.00 93.56 102 PRO A O 1
ATOM 746 N N . GLN A 1 103 ? 6.964 -1.413 -0.062 1.00 93.31 103 GLN A N 1
ATOM 747 C CA . GLN A 1 103 ? 6.763 -0.521 1.075 1.00 93.31 103 GLN A CA 1
ATOM 748 C C . GLN A 1 103 ? 5.283 -0.581 1.467 1.00 93.31 103 GLN A C 1
ATOM 750 O O . GLN A 1 103 ? 4.432 -0.744 0.592 1.00 93.31 103 GLN A O 1
ATOM 755 N N . PHE A 1 104 ? 4.968 -0.462 2.755 1.00 94.44 104 PHE A N 1
ATOM 756 C CA . PHE A 1 104 ? 3.593 -0.257 3.212 1.00 94.44 104 PHE A CA 1
ATOM 757 C C . PHE A 1 104 ? 3.549 0.659 4.433 1.00 94.44 104 PHE A C 1
ATOM 759 O O . PHE A 1 104 ? 4.520 0.765 5.184 1.00 94.44 104 PHE A O 1
ATOM 766 N N . ALA A 1 105 ? 2.400 1.292 4.637 1.00 93.94 105 ALA A N 1
ATOM 767 C CA . ALA A 1 105 ? 2.038 1.969 5.872 1.00 93.94 105 ALA A CA 1
ATOM 768 C C . ALA A 1 105 ? 0.604 1.593 6.241 1.00 93.94 105 ALA A C 1
ATOM 770 O O . ALA A 1 105 ? -0.232 1.367 5.366 1.00 93.94 105 ALA A O 1
ATOM 771 N N . LEU A 1 106 ? 0.341 1.495 7.538 1.00 94.69 106 LEU A N 1
ATOM 772 C CA . LEU A 1 106 ? -0.983 1.251 8.084 1.00 94.69 106 LEU A CA 1
ATOM 773 C C . LEU A 1 106 ? -1.611 2.586 8.468 1.00 94.69 106 LEU A C 1
ATOM 775 O O . LEU A 1 106 ? -0.966 3.421 9.101 1.00 94.69 106 LEU A O 1
ATOM 779 N N . TYR A 1 107 ? -2.880 2.765 8.125 1.00 94.88 107 TYR A N 1
ATOM 780 C CA . TYR A 1 107 ? -3.638 3.967 8.441 1.00 94.88 107 TYR A CA 1
ATOM 781 C C . TYR A 1 107 ? -4.928 3.623 9.179 1.00 94.88 107 TYR A C 1
ATOM 783 O O . TYR A 1 107 ? -5.468 2.529 9.047 1.00 94.88 107 TYR A O 1
ATOM 791 N N . THR A 1 108 ? -5.442 4.598 9.919 1.00 94.69 108 THR A N 1
ATOM 792 C CA . THR A 1 108 ? -6.788 4.597 10.499 1.00 94.69 108 THR A CA 1
ATOM 793 C C . THR A 1 108 ? -7.556 5.831 10.033 1.00 94.69 108 THR A C 1
ATOM 795 O O . THR A 1 108 ? -6.959 6.827 9.615 1.00 94.69 108 THR A O 1
ATOM 798 N N . GLY A 1 109 ? -8.885 5.782 10.128 1.00 94.00 109 GLY A N 1
ATOM 799 C CA . GLY A 1 109 ? -9.769 6.878 9.738 1.00 94.00 109 GLY A CA 1
ATOM 800 C C . GLY A 1 109 ? -10.425 6.650 8.380 1.00 94.00 109 GLY A C 1
ATOM 801 O O . GLY A 1 109 ? -10.591 5.517 7.936 1.00 94.00 109 GLY A O 1
ATOM 802 N N . THR A 1 110 ? -10.835 7.739 7.738 1.00 93.25 110 THR A N 1
ATOM 803 C CA . THR A 1 110 ? -11.527 7.712 6.447 1.00 93.25 110 THR A CA 1
ATOM 804 C C . THR A 1 110 ? -10.670 8.332 5.355 1.00 93.25 110 THR A C 1
ATOM 806 O O . THR A 1 110 ? -9.791 9.156 5.614 1.00 93.25 110 THR A O 1
ATOM 809 N N . CYS A 1 111 ? -10.951 7.962 4.109 1.00 93.56 111 CYS A N 1
ATOM 810 C CA . CYS A 1 111 ? -10.385 8.612 2.934 1.00 93.56 111 CYS A CA 1
ATOM 811 C C . CYS A 1 111 ? -10.451 10.142 3.022 1.00 93.56 111 CYS A C 1
ATOM 813 O O . CYS A 1 111 ? -11.505 10.712 3.296 1.00 93.56 111 CYS A O 1
ATOM 815 N N . GLY A 1 112 ? -9.314 10.803 2.791 1.00 91.50 112 GLY A N 1
ATOM 816 C CA . GLY A 1 112 ? -9.161 12.255 2.941 1.00 91.50 112 GLY A CA 1
ATOM 817 C C . GLY A 1 112 ? -8.855 12.733 4.368 1.00 91.50 112 GLY A C 1
ATOM 818 O O . GLY A 1 112 ? -8.567 13.911 4.557 1.00 91.50 112 GLY A O 1
ATOM 819 N N . ASN A 1 113 ? -8.883 11.848 5.369 1.00 93.31 113 ASN A N 1
ATOM 820 C CA . ASN A 1 113 ? -8.527 12.153 6.760 1.00 93.31 113 ASN A CA 1
ATOM 821 C C . ASN A 1 113 ? -7.844 10.954 7.447 1.00 93.31 113 ASN A C 1
ATOM 823 O O . ASN A 1 113 ? -8.148 10.599 8.589 1.00 93.31 113 ASN A O 1
ATOM 827 N N . LEU A 1 114 ? -6.946 10.297 6.711 1.00 94.12 114 LEU A N 1
ATOM 828 C CA . LEU A 1 114 ? -6.189 9.144 7.187 1.00 94.12 114 LEU A CA 1
ATOM 829 C C . LEU A 1 114 ? -5.073 9.577 8.140 1.00 94.12 114 LEU A C 1
ATOM 831 O O . LEU A 1 114 ? -4.383 10.571 7.909 1.00 94.12 114 LEU A O 1
ATOM 835 N N . ARG A 1 115 ? -4.874 8.794 9.200 1.00 92.44 115 ARG A N 1
ATOM 836 C CA . ARG A 1 115 ? -3.781 8.957 10.166 1.00 92.44 115 ARG A CA 1
ATOM 837 C C . ARG A 1 115 ? -2.947 7.692 10.197 1.00 92.44 115 ARG A C 1
ATOM 839 O O . ARG A 1 115 ? -3.504 6.610 10.363 1.00 92.44 115 ARG A O 1
ATOM 846 N N . GLU A 1 116 ? -1.636 7.826 10.032 1.00 91.06 116 GLU A N 1
ATOM 847 C CA . GLU A 1 116 ? -0.718 6.689 10.121 1.00 91.06 116 GLU A CA 1
ATOM 848 C C . GLU A 1 116 ? -0.819 6.052 11.517 1.00 91.06 116 GLU A C 1
ATOM 850 O O . GLU A 1 116 ? -0.764 6.742 12.534 1.00 91.06 116 GLU A O 1
ATOM 855 N N . ALA A 1 117 ? -0.987 4.732 11.569 1.00 90.25 117 ALA A N 1
ATOM 856 C CA . ALA A 1 117 ? -1.165 3.947 12.789 1.00 90.25 117 ALA A CA 1
ATOM 857 C C . ALA A 1 117 ? 0.181 3.548 13.426 1.00 90.25 117 ALA A C 1
ATOM 859 O O . ALA A 1 117 ? 0.319 2.455 13.971 1.00 90.25 117 ALA A O 1
ATOM 860 N N . ASN A 1 118 ? 1.202 4.405 13.296 1.00 82.94 118 ASN A N 1
ATOM 861 C CA . ASN A 1 118 ? 2.587 4.172 13.734 1.00 82.94 118 ASN A CA 1
ATOM 862 C C . ASN A 1 118 ? 3.232 2.878 13.205 1.00 82.94 118 ASN A C 1
ATOM 864 O O . ASN A 1 118 ? 4.198 2.384 13.784 1.00 82.94 118 ASN A O 1
ATOM 868 N N . THR A 1 119 ? 2.709 2.317 12.115 1.00 88.81 119 THR A N 1
ATOM 869 C CA . THR A 1 119 ? 3.260 1.118 11.485 1.00 88.81 119 THR A CA 1
ATOM 870 C C . THR A 1 119 ? 3.516 1.416 10.024 1.00 88.81 119 THR A C 1
ATOM 872 O O . THR A 1 119 ? 2.582 1.557 9.236 1.00 88.81 119 THR A O 1
ATOM 875 N N . CYS A 1 120 ? 4.787 1.464 9.651 1.00 91.88 120 CYS A N 1
ATOM 876 C CA . CYS A 1 120 ? 5.194 1.491 8.262 1.00 91.88 120 CYS A CA 1
ATOM 877 C C . CYS A 1 120 ? 6.515 0.737 8.102 1.00 91.88 120 CYS A C 1
ATOM 879 O O . CYS A 1 120 ? 7.348 0.718 9.009 1.00 91.88 120 CYS A O 1
ATOM 881 N N . ILE A 1 121 ? 6.696 0.082 6.956 1.00 92.38 121 ILE A N 1
ATOM 882 C CA . ILE A 1 121 ? 7.887 -0.706 6.639 1.00 92.38 121 ILE A CA 1
ATOM 883 C C . ILE A 1 121 ? 8.290 -0.425 5.192 1.00 92.38 121 ILE A C 1
ATOM 885 O O . ILE A 1 121 ? 7.445 -0.371 4.297 1.00 92.38 121 ILE A O 1
ATOM 889 N N . SER A 1 122 ? 9.592 -0.293 4.947 1.00 91.88 122 SER A N 1
ATOM 890 C CA . SER A 1 122 ? 10.170 -0.177 3.609 1.00 91.88 122 SER A CA 1
ATOM 891 C C . SER A 1 122 ? 11.270 -1.217 3.396 1.00 91.88 122 SER A C 1
ATOM 893 O O . SER A 1 122 ? 12.012 -1.568 4.315 1.00 91.88 122 SER A O 1
ATOM 895 N N . ASP A 1 123 ? 11.388 -1.734 2.172 1.00 91.56 123 ASP A N 1
ATOM 896 C CA . ASP A 1 123 ? 12.481 -2.632 1.794 1.00 91.56 123 ASP A CA 1
ATOM 897 C C . ASP A 1 123 ? 13.781 -1.851 1.552 1.00 91.56 123 ASP A C 1
ATOM 899 O O . ASP A 1 123 ? 14.222 -1.652 0.419 1.00 91.56 123 ASP A O 1
ATOM 903 N N . ALA A 1 124 ? 14.416 -1.409 2.636 1.00 85.44 124 ALA A N 1
ATOM 904 C CA . ALA A 1 124 ? 15.692 -0.697 2.585 1.00 85.44 124 ALA A CA 1
ATOM 905 C C . ALA A 1 124 ? 16.868 -1.575 2.103 1.00 85.44 124 ALA A C 1
ATOM 907 O O . ALA A 1 124 ? 17.932 -1.059 1.759 1.00 85.44 124 ALA A O 1
ATOM 908 N N . PHE A 1 125 ? 16.692 -2.900 2.069 1.00 86.62 125 PHE A N 1
ATOM 909 C CA . PHE A 1 125 ? 17.756 -3.874 1.800 1.00 86.62 125 PHE A CA 1
ATOM 910 C C . PHE A 1 125 ? 17.611 -4.588 0.448 1.00 86.62 125 PHE A C 1
ATOM 912 O O . PHE A 1 125 ? 18.373 -5.517 0.167 1.00 86.62 125 PHE A O 1
ATOM 919 N N . ASN A 1 126 ? 16.659 -4.169 -0.394 1.00 89.12 126 ASN A N 1
ATOM 920 C CA . ASN A 1 126 ? 16.386 -4.742 -1.717 1.00 89.12 126 ASN A CA 1
ATOM 921 C C . ASN A 1 126 ? 16.156 -6.264 -1.695 1.00 89.12 126 ASN A C 1
ATOM 923 O O . ASN A 1 126 ? 16.599 -6.998 -2.586 1.00 89.12 126 ASN A O 1
ATOM 927 N N . ARG A 1 127 ? 15.474 -6.763 -0.659 1.00 92.50 127 ARG A N 1
ATOM 928 C CA . ARG A 1 127 ? 15.094 -8.180 -0.528 1.00 92.50 127 ARG A CA 1
ATOM 929 C C . ARG A 1 127 ? 13.841 -8.520 -1.336 1.00 92.50 127 ARG A C 1
ATOM 931 O O . ARG A 1 127 ? 13.559 -9.697 -1.554 1.00 92.50 127 ARG A O 1
ATOM 938 N N . ASN A 1 128 ? 13.135 -7.499 -1.816 1.00 95.12 128 ASN A N 1
ATOM 939 C CA . ASN A 1 128 ? 11.827 -7.544 -2.459 1.00 95.12 128 ASN A CA 1
ATOM 940 C C . ASN A 1 128 ? 10.758 -8.205 -1.578 1.00 95.12 128 ASN A C 1
ATOM 942 O O . ASN A 1 128 ? 9.819 -8.813 -2.087 1.00 95.12 128 ASN A O 1
ATOM 946 N N . SER A 1 129 ? 10.912 -8.102 -0.258 1.00 94.75 129 SER A N 1
ATOM 947 C CA . SER A 1 129 ? 9.979 -8.625 0.737 1.00 94.75 129 SER A CA 1
ATOM 948 C C . SER A 1 129 ? 10.052 -7.801 2.014 1.00 94.75 129 SER A C 1
ATOM 950 O O . SER A 1 129 ? 11.155 -7.457 2.438 1.00 94.75 129 SER A O 1
ATOM 952 N N . ILE A 1 130 ? 8.909 -7.561 2.649 1.00 94.19 130 ILE A N 1
ATOM 953 C CA . ILE A 1 130 ? 8.805 -6.860 3.934 1.00 94.19 130 ILE A CA 1
ATOM 954 C C . ILE A 1 130 ? 7.782 -7.535 4.839 1.00 94.19 130 ILE A C 1
ATOM 956 O O . ILE A 1 130 ? 6.854 -8.180 4.353 1.00 94.19 130 ILE A O 1
ATOM 960 N N . GLN A 1 131 ? 7.953 -7.371 6.146 1.00 92.75 131 GLN A N 1
ATOM 961 C CA . GLN A 1 131 ? 7.046 -7.874 7.170 1.00 92.75 131 GLN A CA 1
ATOM 962 C C . GLN A 1 131 ? 7.035 -6.902 8.358 1.00 92.75 131 GLN A C 1
ATOM 964 O O . GLN A 1 131 ? 8.098 -6.394 8.723 1.00 92.75 131 GLN A O 1
ATOM 969 N N . SER A 1 132 ? 5.871 -6.634 8.962 1.00 89.38 132 SER A N 1
ATOM 970 C CA . SER A 1 132 ? 5.828 -6.018 10.292 1.00 89.38 132 SER A CA 1
ATOM 971 C C . SER A 1 132 ? 6.284 -7.050 11.320 1.00 89.38 132 SER A C 1
ATOM 973 O O . SER A 1 132 ? 5.708 -8.127 11.431 1.00 89.38 132 SER A O 1
ATOM 975 N N . PHE A 1 133 ? 7.339 -6.746 12.066 1.00 67.56 133 PHE A N 1
ATOM 976 C CA . PHE A 1 133 ? 7.709 -7.540 13.232 1.00 67.56 133 PHE A CA 1
ATOM 977 C C . PHE A 1 133 ? 7.018 -6.928 14.448 1.00 67.56 133 PHE A C 1
ATOM 979 O O . PHE A 1 133 ? 7.301 -5.782 14.791 1.00 67.56 133 PHE A O 1
ATOM 986 N N . HIS A 1 134 ? 6.129 -7.684 15.088 1.00 55.81 134 HIS A N 1
ATOM 987 C CA . HIS A 1 134 ? 5.816 -7.457 16.494 1.00 55.81 134 HIS A CA 1
ATOM 988 C C . HIS A 1 134 ? 6.714 -8.419 17.284 1.00 55.81 134 HIS A C 1
ATOM 990 O O . HIS A 1 134 ? 6.696 -9.612 16.978 1.00 55.81 134 HIS A O 1
ATOM 996 N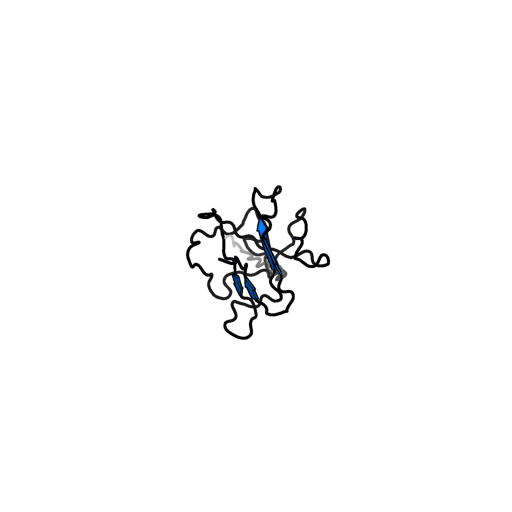 N . PRO A 1 135 ? 7.580 -7.944 18.194 1.00 47.31 135 PRO A N 1
ATOM 997 C CA . PRO A 1 135 ? 8.198 -8.838 19.158 1.00 47.31 135 PRO A CA 1
ATOM 998 C C . PRO A 1 135 ? 7.096 -9.302 20.113 1.00 47.31 135 PRO A C 1
ATOM 1000 O O . PRO A 1 135 ? 6.538 -8.470 20.822 1.00 47.31 135 PRO A O 1
ATOM 1003 N N . ASP A 1 136 ? 6.758 -10.590 20.066 1.00 46.06 136 ASP A N 1
ATOM 1004 C CA . ASP A 1 136 ? 5.923 -11.236 21.088 1.00 46.06 136 ASP A CA 1
ATOM 1005 C C . ASP A 1 136 ? 6.478 -11.000 22.509 1.00 46.06 136 ASP A C 1
ATOM 1007 O O . ASP A 1 136 ? 7.727 -10.966 22.669 1.00 46.06 136 ASP A O 1
#